Protein AF-A0A975ABY7-F1 (afdb_monomer)

Secondary structure (DSSP, 8-state):
-EEEEEEEETTEEEEEEEEE-TTS-EEEEEEEEEE-TTS-EEEEEEEEEE-----TT-SEEEEEEE--SSSS-EEEEEEES-TT-SEEEEEETTT--EEEEE-BTTEEEEEESS---TTEEEEEE-TTS-EEEEEESS---

Solvent-accessible surface area (backbone atoms only — not comparable to full-atom values): 7763 Å² total; per-residue (Å²): 118,44,85,63,44,75,50,76,58,92,54,32,38,39,36,34,35,40,35,66,49,99,84,68,48,52,36,39,35,39,44,32,33,34,46,46,97,88,69,49,73,43,82,69,43,66,31,74,40,57,69,54,91,59,60,87,68,36,54,48,34,30,68,42,53,46,65,56,46,88,87,40,67,19,36,42,35,38,32,46,42,53,88,72,37,36,30,36,35,40,35,18,72,89,76,71,52,72,48,76,28,64,36,48,91,48,30,30,68,47,74,45,79,36,69,73,51,95,68,22,30,29,35,29,14,29,86,86,67,48,73,77,36,62,30,64,62,67,78,76,130

Foldseek 3Di:
DDFQDWDDDPQKIKTWDWDQDPVRFIKIKIWMWGQDPVRDIDTDDMDMDTQDQDDQQFQARDKDWDDAAQPGKIKIKTATNDPQFQKKWKAQPVPRDIDIAGQGSRIGMGIGGHHRDPAIKMFRAGPVRHGSYIHGSDDDD

Sequence (141 aa):
MDLVREKRDGDHYVVAVAFEDDTGVQRRGLYGMQRYADGVWRPSGRSMGSVRATSEQDVWMTWGGWGGDTREMSVVGGWVADPSAGVARAIDDMTGRTLDDAVENGVALFVFDGNFGRYARMELLDVSGTPVRTGPLNRRP

Nearest PDB structures (foldseek):
  3n8b-assembly1_B  TM=8.395E-01  e=1.240E-01  Borreliella burgdorferi
  3nm7-assembly2_D  TM=7.800E-01  e=1.620E-01  Borreliella burgdorferi
  3nm7-assembly1_A  TM=7.791E-01  e=2.621E-01  Borreliella burgdorferi
  3djw-assembly1_B  TM=6.954E-01  e=7.630E-01  Captovirus AFV1
  8sku-assembly1_R  TM=4.509E-01  e=1.902E-01  Homo sapiens

pLDDT: mean 90.23, std 9.98, range [37.38, 98.06]

Mean predicted aligned error: 4.32 Å

Radius of gyration: 14.8 Å; Cα contacts (8 Å, |Δi|>4): 355; chains: 1; bounding box: 33×38×37 Å

Structure (mmCIF, N/CA/C/O backbone):
data_AF-A0A975ABY7-F1
#
_entry.id   AF-A0A975ABY7-F1
#
loop_
_atom_site.group_PDB
_atom_site.id
_atom_site.type_symbol
_atom_site.label_atom_id
_atom_site.label_alt_id
_atom_site.label_comp_id
_atom_site.label_asym_id
_atom_site.label_entity_id
_atom_site.label_seq_id
_atom_site.pdbx_PDB_ins_code
_atom_site.Cartn_x
_atom_site.Cartn_y
_atom_site.Cartn_z
_atom_site.occupancy
_atom_site.B_iso_or_equiv
_atom_site.auth_seq_id
_atom_site.auth_comp_id
_atom_site.auth_asym_id
_atom_site.auth_atom_id
_atom_site.pdbx_PDB_model_num
ATOM 1 N N . MET A 1 1 ? -5.133 -19.603 4.710 1.00 88.25 1 MET A N 1
ATOM 2 C CA . MET A 1 1 ? -4.304 -18.526 4.137 1.00 88.25 1 MET A CA 1
ATOM 3 C C . MET A 1 1 ? -5.047 -18.023 2.934 1.00 88.25 1 MET A C 1
ATOM 5 O O . MET A 1 1 ? -5.326 -18.817 2.045 1.00 88.25 1 MET A O 1
ATOM 9 N N . ASP A 1 2 ? -5.330 -16.734 2.931 1.00 95.94 2 ASP A N 1
ATOM 10 C CA . ASP A 1 2 ? -6.171 -16.087 1.943 1.00 95.94 2 ASP A CA 1
ATOM 11 C C . ASP A 1 2 ? -5.311 -15.124 1.135 1.00 95.94 2 ASP A C 1
ATOM 13 O O . ASP A 1 2 ? -4.551 -14.327 1.695 1.00 95.94 2 ASP A O 1
ATOM 17 N N . LEU A 1 3 ? -5.424 -15.210 -0.187 1.00 96.50 3 LEU A N 1
ATOM 18 C CA . LEU A 1 3 ? -4.904 -14.195 -1.089 1.00 96.50 3 LEU A CA 1
ATOM 19 C C . LEU A 1 3 ? -5.873 -13.011 -1.058 1.00 96.50 3 LEU A C 1
ATOM 21 O O . LEU A 1 3 ? -7.021 -13.141 -1.471 1.00 96.50 3 LEU A O 1
ATOM 25 N N . VAL A 1 4 ? -5.422 -11.876 -0.531 1.00 97.56 4 VAL A N 1
ATOM 26 C CA . VAL A 1 4 ? -6.271 -10.692 -0.318 1.00 97.56 4 VAL A CA 1
ATOM 27 C C . VAL A 1 4 ? -6.179 -9.730 -1.491 1.00 97.56 4 VAL A C 1
ATOM 29 O O . VAL A 1 4 ? -7.181 -9.134 -1.888 1.00 97.56 4 VAL A O 1
ATOM 32 N N . ARG A 1 5 ? -4.974 -9.577 -2.042 1.00 97.06 5 ARG A N 1
ATOM 33 C CA . ARG A 1 5 ? -4.721 -8.718 -3.194 1.00 97.06 5 ARG A CA 1
ATOM 34 C C . ARG A 1 5 ? -3.504 -9.190 -3.967 1.00 97.06 5 ARG A C 1
ATOM 36 O O . ARG A 1 5 ? -2.544 -9.678 -3.376 1.00 97.06 5 ARG A O 1
ATOM 43 N N . GLU A 1 6 ? -3.525 -8.973 -5.271 1.00 96.56 6 GLU A N 1
ATOM 44 C CA . GLU A 1 6 ? -2.374 -9.114 -6.149 1.00 96.56 6 GLU A CA 1
ATOM 45 C C . GLU A 1 6 ? -2.220 -7.861 -7.007 1.00 96.56 6 GLU A C 1
ATOM 47 O O . GLU A 1 6 ? -3.199 -7.206 -7.359 1.00 96.56 6 GLU A O 1
ATOM 52 N N . LYS A 1 7 ? -0.979 -7.506 -7.326 1.00 95.75 7 LYS A N 1
ATOM 53 C CA . LYS A 1 7 ? -0.661 -6.404 -8.226 1.00 95.75 7 LYS A CA 1
ATOM 54 C C . LYS A 1 7 ? 0.491 -6.811 -9.118 1.00 95.75 7 LYS A C 1
ATOM 56 O O . LYS A 1 7 ? 1.534 -7.257 -8.639 1.00 95.75 7 LYS A O 1
ATOM 61 N N . ARG A 1 8 ? 0.301 -6.628 -10.420 1.00 94.12 8 ARG A N 1
ATOM 62 C CA . ARG A 1 8 ? 1.350 -6.786 -11.420 1.00 94.12 8 ARG A CA 1
ATOM 63 C C . ARG A 1 8 ? 1.727 -5.425 -11.977 1.00 94.12 8 ARG A C 1
ATOM 65 O O . ARG A 1 8 ? 0.845 -4.666 -12.363 1.00 94.12 8 ARG A O 1
ATOM 72 N N . ASP A 1 9 ? 3.022 -5.163 -12.057 1.00 91.00 9 ASP A N 1
ATOM 73 C CA . ASP A 1 9 ? 3.566 -3.961 -12.679 1.00 91.00 9 ASP A CA 1
ATOM 74 C C . ASP A 1 9 ? 4.822 -4.322 -13.480 1.00 91.00 9 ASP A C 1
ATOM 76 O O . ASP A 1 9 ? 5.866 -4.680 -12.928 1.00 91.00 9 ASP A O 1
ATOM 80 N N . GLY A 1 10 ? 4.675 -4.351 -14.806 1.00 90.94 10 GLY A N 1
ATOM 81 C CA . GLY A 1 10 ? 5.687 -4.872 -15.724 1.00 90.94 10 GLY A CA 1
ATOM 82 C C . GLY A 1 10 ? 6.144 -6.294 -15.364 1.00 90.94 10 GLY A C 1
ATOM 83 O O . GLY A 1 10 ? 5.357 -7.253 -15.366 1.00 90.94 10 GLY A O 1
ATOM 84 N N . ASP A 1 11 ? 7.435 -6.406 -15.0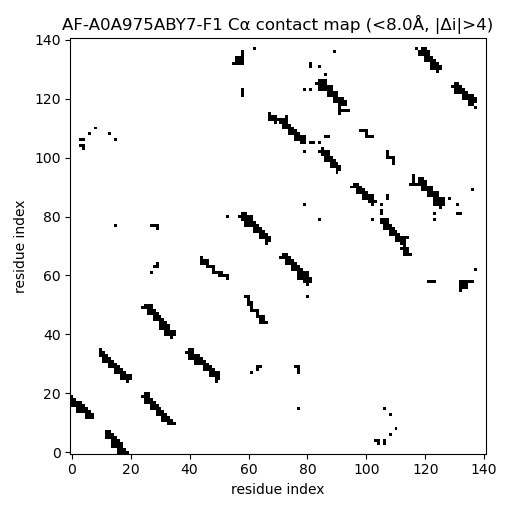54 1.00 91.06 11 ASP A N 1
ATOM 85 C CA . ASP A 1 11 ? 8.125 -7.634 -14.650 1.00 91.06 11 ASP A CA 1
ATOM 86 C C . ASP A 1 11 ? 8.063 -7.902 -13.140 1.00 91.06 11 ASP A C 1
ATOM 88 O O . ASP A 1 11 ? 8.831 -8.705 -12.620 1.00 91.06 11 ASP A O 1
ATOM 92 N N . HIS A 1 12 ? 7.142 -7.263 -12.420 1.00 90.94 12 HIS A N 1
ATOM 93 C CA . HIS A 1 12 ? 6.996 -7.424 -10.978 1.00 90.94 12 HIS A CA 1
ATOM 94 C C . HIS A 1 12 ? 5.596 -7.870 -10.618 1.00 90.94 12 HIS A C 1
ATOM 96 O O . HIS A 1 12 ? 4.605 -7.470 -11.230 1.00 90.94 12 HIS A O 1
ATOM 102 N N . TYR A 1 13 ? 5.531 -8.719 -9.604 1.00 94.06 13 TYR A N 1
ATOM 103 C CA . TYR A 1 13 ? 4.301 -9.296 -9.110 1.00 94.06 13 TYR A CA 1
ATOM 104 C C . TYR A 1 13 ? 4.328 -9.310 -7.591 1.00 94.06 13 TYR A C 1
ATOM 106 O O . TYR A 1 13 ? 5.237 -9.879 -6.992 1.00 94.06 13 TYR A O 1
ATOM 114 N N . VAL A 1 14 ? 3.350 -8.668 -6.966 1.00 95.38 14 VAL A N 1
ATOM 115 C CA . VAL A 1 14 ? 3.243 -8.553 -5.514 1.00 95.38 14 VAL A CA 1
ATOM 116 C C . VAL A 1 14 ? 1.914 -9.129 -5.077 1.00 95.38 14 VAL A C 1
ATOM 118 O O . VAL A 1 14 ? 0.876 -8.784 -5.635 1.00 95.38 14 VAL A O 1
ATOM 121 N N . VAL A 1 15 ? 1.939 -9.972 -4.052 1.00 96.06 15 VAL A N 1
ATOM 122 C CA . VAL A 1 15 ? 0.737 -10.517 -3.424 1.00 96.06 15 VAL A CA 1
ATOM 123 C C . VAL A 1 15 ? 0.688 -10.156 -1.950 1.00 96.06 15 VAL A C 1
ATOM 125 O O . VAL A 1 15 ? 1.697 -10.214 -1.246 1.00 96.06 15 VAL A O 1
ATOM 128 N N . ALA A 1 16 ? -0.505 -9.810 -1.486 1.00 97.06 16 ALA A N 1
ATOM 129 C CA . ALA A 1 16 ? -0.840 -9.610 -0.092 1.00 97.06 16 ALA A CA 1
ATOM 130 C C . ALA A 1 16 ? -1.654 -10.808 0.399 1.00 97.06 16 ALA A C 1
ATOM 132 O O . ALA A 1 16 ? -2.688 -11.149 -0.180 1.00 97.06 16 ALA A O 1
ATOM 133 N N . VAL A 1 17 ? -1.196 -11.439 1.477 1.00 96.88 17 VAL A N 1
ATOM 134 C CA . VAL A 1 17 ? -1.844 -12.609 2.073 1.00 96.88 17 VAL A CA 1
ATOM 135 C C . VAL A 1 17 ? -2.199 -12.374 3.534 1.00 96.88 17 VAL A C 1
ATOM 137 O O . VAL A 1 17 ? -1.459 -11.731 4.284 1.00 96.88 17 VAL A O 1
ATOM 140 N N . ALA A 1 18 ? -3.323 -12.942 3.948 1.00 97.00 18 ALA A N 1
ATOM 141 C CA . ALA A 1 18 ? -3.789 -12.965 5.325 1.00 97.00 18 ALA A CA 1
ATOM 142 C C . ALA A 1 18 ? -3.893 -14.414 5.807 1.00 97.00 18 ALA A C 1
ATOM 144 O O . ALA A 1 18 ? -4.342 -15.294 5.076 1.00 97.00 18 ALA A O 1
ATOM 145 N N . PHE A 1 19 ? -3.453 -14.696 7.027 1.00 96.19 19 PHE A N 1
ATOM 146 C CA . PHE A 1 19 ? -3.619 -16.017 7.628 1.00 96.19 19 PHE A CA 1
ATOM 147 C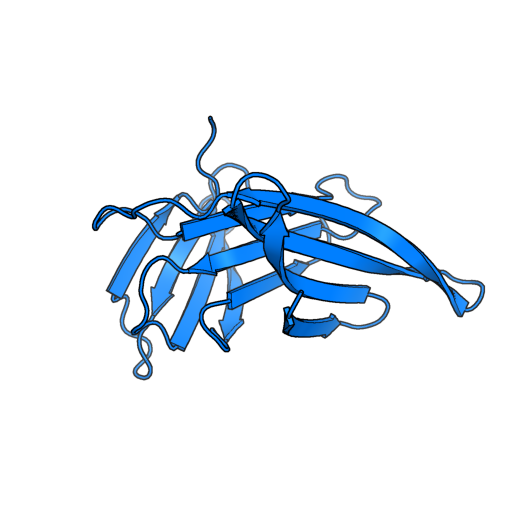 C . PHE A 1 19 ? -3.537 -15.932 9.147 1.00 96.19 19 PHE A C 1
ATOM 149 O O . PHE A 1 19 ? -3.044 -14.948 9.692 1.00 96.19 19 PHE A O 1
ATOM 156 N N . GLU A 1 20 ? -4.014 -16.971 9.815 1.00 97.00 20 GLU A N 1
ATOM 157 C CA . GLU A 1 20 ? -3.763 -17.211 11.230 1.00 97.00 20 GLU A CA 1
ATOM 158 C C . GLU A 1 20 ? -2.590 -18.188 11.355 1.00 97.00 20 GLU A C 1
ATOM 160 O O . GLU A 1 20 ? -2.539 -19.167 10.603 1.00 97.00 20 GLU A O 1
ATOM 165 N N . ASP A 1 21 ? -1.620 -17.895 12.223 1.00 95.12 21 ASP A N 1
ATOM 166 C CA . ASP A 1 21 ? -0.543 -18.842 12.532 1.00 95.12 21 ASP A CA 1
ATOM 167 C C . ASP A 1 21 ? -0.979 -19.906 13.556 1.00 95.12 21 ASP A C 1
ATOM 169 O O . ASP A 1 21 ? -2.105 -19.906 14.048 1.00 95.12 21 ASP A O 1
ATOM 173 N N . ASP A 1 22 ? -0.090 -20.849 13.865 1.00 96.31 22 ASP A N 1
ATOM 174 C CA . ASP A 1 22 ? -0.354 -21.954 14.794 1.00 96.31 22 ASP A CA 1
ATOM 175 C C . ASP A 1 22 ? -0.600 -21.504 16.244 1.00 96.31 22 ASP A C 1
ATOM 177 O O . ASP A 1 22 ? -1.115 -22.278 17.051 1.00 96.31 22 ASP A O 1
ATOM 181 N N . THR A 1 23 ? -0.281 -20.248 16.566 1.00 96.19 23 THR A N 1
ATOM 182 C CA . THR A 1 23 ? -0.549 -19.628 17.869 1.00 96.19 23 THR A CA 1
ATOM 183 C C . THR A 1 23 ? -1.869 -18.853 17.912 1.00 96.19 23 THR A C 1
ATOM 185 O O . THR A 1 23 ? -2.201 -18.269 18.944 1.00 96.19 23 THR A O 1
ATOM 188 N N . GLY A 1 24 ? -2.638 -18.843 16.817 1.00 95.62 24 GLY A N 1
ATOM 189 C CA . GLY A 1 24 ? -3.887 -18.087 16.707 1.00 95.62 24 GLY A CA 1
ATOM 190 C C . GLY A 1 24 ? -3.685 -16.606 16.366 1.00 95.62 24 GLY A C 1
ATOM 191 O O . GLY A 1 24 ? -4.631 -15.818 16.425 1.00 95.62 24 GLY A O 1
ATOM 192 N N . VAL A 1 25 ? -2.462 -16.177 16.031 1.00 95.31 25 VAL A N 1
ATOM 193 C CA . VAL A 1 25 ? -2.181 -14.769 15.730 1.00 95.31 25 VAL A CA 1
ATOM 194 C C . VAL A 1 25 ? -2.509 -14.473 14.273 1.00 95.31 25 VAL A C 1
ATOM 196 O O . VAL A 1 25 ? -2.045 -15.133 13.344 1.00 95.31 25 VAL A O 1
ATOM 199 N N . GLN A 1 26 ? -3.281 -13.408 14.060 1.00 95.62 26 GLN A N 1
ATOM 200 C CA . GLN A 1 26 ? -3.598 -12.905 12.728 1.00 95.62 26 GLN A CA 1
ATOM 201 C C . GLN A 1 26 ? -2.366 -12.245 12.098 1.00 95.62 26 GLN A C 1
ATOM 203 O O . GLN A 1 26 ? -1.908 -11.175 12.518 1.00 95.62 26 GLN A O 1
ATOM 208 N N . ARG A 1 27 ? -1.837 -12.887 11.058 1.00 95.38 27 ARG A N 1
ATOM 209 C CA . ARG A 1 27 ? -0.674 -12.464 10.280 1.00 95.38 27 ARG A CA 1
ATOM 210 C C . ARG A 1 27 ? -1.103 -11.864 8.951 1.00 95.38 27 ARG A C 1
ATOM 212 O O . ARG A 1 27 ? -2.134 -12.211 8.363 1.00 95.38 27 ARG A O 1
ATOM 219 N N . ARG A 1 28 ? -0.281 -10.933 8.485 1.00 96.38 28 ARG A N 1
ATOM 220 C CA . ARG A 1 28 ? -0.416 -10.226 7.216 1.00 96.38 28 ARG A CA 1
ATOM 221 C C . ARG A 1 28 ? 0.949 -10.205 6.549 1.00 96.38 28 ARG A C 1
ATOM 223 O O . ARG A 1 28 ? 1.935 -9.825 7.182 1.00 96.38 28 ARG A O 1
ATOM 230 N N . GLY A 1 29 ? 1.018 -10.668 5.309 1.00 94.00 29 GLY A N 1
ATOM 231 C CA . GLY A 1 29 ? 2.270 -10.819 4.579 1.00 94.00 29 GLY A CA 1
ATOM 232 C C . GLY A 1 29 ? 2.198 -10.210 3.192 1.00 94.00 29 GLY A C 1
ATOM 233 O O . GLY A 1 29 ? 1.153 -10.263 2.549 1.00 94.00 29 GLY A O 1
ATOM 234 N N . LEU A 1 30 ? 3.321 -9.667 2.735 1.00 94.88 30 LEU A N 1
ATOM 235 C CA . LEU A 1 30 ? 3.545 -9.301 1.343 1.00 94.88 30 LEU A CA 1
ATOM 236 C C . LEU A 1 30 ? 4.636 -10.200 0.771 1.00 94.88 30 LEU A C 1
ATOM 238 O O . LEU A 1 30 ? 5.665 -10.404 1.420 1.00 94.88 30 LEU A O 1
ATOM 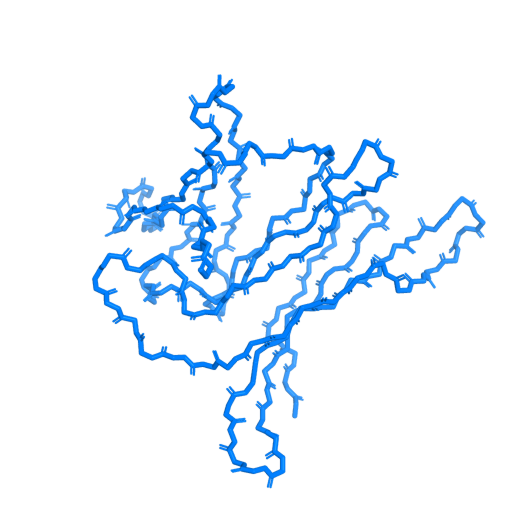242 N N . TYR A 1 31 ? 4.432 -10.696 -0.442 1.00 94.12 31 TYR A N 1
ATOM 243 C CA . TYR A 1 31 ? 5.404 -11.511 -1.165 1.00 94.12 31 TYR A CA 1
ATOM 244 C C . TYR A 1 31 ? 5.567 -10.973 -2.578 1.00 94.12 31 TYR A C 1
ATOM 246 O O . TYR A 1 31 ? 4.583 -10.654 -3.239 1.00 94.12 31 TYR A O 1
ATOM 254 N N . GLY A 1 32 ? 6.812 -10.872 -3.024 1.00 93.19 32 GLY A N 1
ATOM 255 C CA . GLY A 1 32 ? 7.172 -10.366 -4.338 1.00 93.19 32 GLY A CA 1
ATOM 256 C C . GLY A 1 32 ? 7.831 -11.415 -5.211 1.00 93.19 32 GLY A C 1
ATOM 257 O O . GLY A 1 32 ? 8.647 -12.212 -4.739 1.00 93.19 32 GLY A O 1
ATOM 258 N N . MET A 1 33 ? 7.526 -11.360 -6.499 1.00 92.75 33 MET A N 1
ATOM 259 C CA . MET A 1 33 ? 8.265 -12.027 -7.555 1.00 92.75 33 MET A CA 1
ATOM 260 C C . MET A 1 33 ? 8.686 -11.010 -8.613 1.00 92.75 33 MET A C 1
ATOM 262 O O . MET A 1 33 ? 7.945 -10.076 -8.917 1.00 92.75 33 MET A O 1
ATOM 266 N N . GLN A 1 34 ? 9.854 -11.232 -9.206 1.00 91.94 34 GLN A N 1
ATOM 267 C CA . GLN A 1 34 ? 10.367 -10.463 -10.333 1.00 91.94 34 GLN A CA 1
ATOM 268 C C . GLN A 1 34 ? 10.706 -11.403 -11.489 1.00 91.94 34 GLN A C 1
ATOM 270 O O . GLN A 1 34 ? 11.261 -12.487 -11.279 1.00 91.94 34 GLN A O 1
ATOM 275 N N . ARG A 1 35 ? 10.371 -10.994 -12.710 1.00 92.19 35 ARG A N 1
ATOM 276 C CA . ARG A 1 35 ? 10.778 -11.652 -13.944 1.00 92.19 35 ARG A CA 1
ATOM 277 C C . ARG A 1 35 ? 12.117 -11.078 -14.390 1.00 92.19 35 ARG A C 1
ATOM 279 O O . ARG A 1 35 ? 12.254 -9.877 -14.579 1.00 92.19 35 ARG A O 1
ATOM 286 N N . TYR A 1 36 ? 13.114 -11.938 -14.542 1.00 88.62 36 TYR A N 1
ATOM 287 C CA . TYR A 1 36 ? 14.455 -11.527 -14.958 1.00 88.62 36 TYR A CA 1
ATOM 288 C C . TYR A 1 36 ? 14.592 -11.554 -16.484 1.00 88.62 36 TYR A C 1
ATOM 290 O O . TYR A 1 36 ? 13.700 -12.018 -17.192 1.00 88.62 36 TYR A O 1
ATOM 298 N N . ALA A 1 37 ? 15.734 -11.086 -16.998 1.00 91.25 37 ALA A N 1
ATOM 299 C CA . ALA A 1 37 ? 16.016 -11.017 -18.435 1.00 91.25 37 ALA A CA 1
ATOM 300 C C . ALA A 1 37 ? 15.935 -12.377 -19.161 1.00 91.25 37 ALA A C 1
ATOM 302 O O . ALA A 1 37 ? 15.660 -12.424 -20.356 1.00 91.25 37 ALA A O 1
ATOM 303 N N . ASP A 1 38 ? 16.133 -13.485 -18.443 1.00 94.12 38 ASP A N 1
ATOM 304 C CA . ASP A 1 38 ? 15.932 -14.849 -18.952 1.00 94.12 38 ASP A CA 1
ATOM 305 C C . ASP A 1 38 ? 14.450 -15.270 -19.020 1.00 94.12 38 ASP A C 1
ATOM 307 O O . ASP A 1 38 ? 14.126 -16.397 -19.392 1.00 94.12 38 ASP A O 1
ATOM 311 N N . GLY A 1 39 ? 13.536 -14.370 -18.658 1.00 93.31 39 GLY A N 1
ATOM 312 C CA . GLY A 1 39 ? 12.097 -14.573 -18.663 1.00 93.31 39 GLY A CA 1
ATOM 313 C C . GLY A 1 39 ? 11.566 -15.370 -17.472 1.00 93.31 39 GLY A C 1
ATOM 314 O O . GLY A 1 39 ? 10.360 -15.637 -17.444 1.00 93.31 39 GLY A O 1
ATOM 315 N N . VAL A 1 40 ? 12.410 -15.737 -16.502 1.00 95.19 40 VAL A N 1
ATOM 316 C CA . VAL A 1 40 ? 12.033 -16.570 -15.352 1.00 95.19 40 VAL A CA 1
ATOM 317 C C . VAL A 1 40 ? 11.623 -15.702 -14.166 1.00 95.19 40 VAL A C 1
ATOM 319 O O . VAL A 1 40 ? 12.320 -14.757 -13.797 1.00 95.19 40 VAL A O 1
ATOM 322 N N . TRP A 1 41 ? 10.497 -16.053 -13.542 1.00 93.69 41 TRP A N 1
ATOM 323 C CA . TRP A 1 41 ? 10.049 -15.446 -12.291 1.00 93.69 41 TRP A CA 1
ATOM 324 C C . TRP A 1 41 ? 10.810 -16.025 -11.100 1.00 93.69 41 TRP A C 1
ATOM 326 O O . TRP A 1 41 ? 10.885 -17.245 -10.943 1.00 93.69 41 TRP A O 1
ATOM 336 N N . ARG A 1 42 ? 11.338 -15.162 -10.232 1.00 92.19 42 ARG A N 1
ATOM 337 C CA . ARG A 1 42 ? 11.997 -15.557 -8.979 1.00 92.19 42 ARG A CA 1
ATOM 338 C C . ARG A 1 42 ? 11.494 -14.699 -7.817 1.00 92.19 42 ARG A C 1
ATOM 340 O O . ARG A 1 42 ? 11.041 -13.581 -8.061 1.00 92.19 42 ARG A O 1
ATOM 347 N N . PRO A 1 43 ? 11.561 -15.189 -6.566 1.00 91.88 43 PRO A N 1
ATOM 348 C CA . PRO A 1 43 ? 11.240 -14.376 -5.397 1.00 91.88 43 PRO A CA 1
ATOM 349 C C . PRO A 1 43 ? 12.129 -13.131 -5.333 1.00 91.88 43 PRO A C 1
ATOM 351 O O . PRO A 1 43 ? 13.347 -13.253 -5.441 1.00 91.88 43 PRO A O 1
ATOM 354 N N . SER A 1 44 ? 11.524 -11.962 -5.135 1.00 88.81 44 SER A N 1
ATOM 355 C CA . SER A 1 44 ? 12.235 -10.678 -5.039 1.00 88.81 44 SER A CA 1
ATOM 356 C C . SER A 1 44 ? 12.271 -10.126 -3.614 1.00 88.81 44 SER A C 1
ATOM 358 O O . SER A 1 44 ? 13.156 -9.359 -3.263 1.00 88.81 44 SER A O 1
ATOM 360 N N . GLY A 1 45 ? 11.314 -10.508 -2.767 1.00 89.81 45 GLY A N 1
ATOM 361 C CA . GLY A 1 45 ? 11.266 -10.041 -1.389 1.00 89.81 45 GLY A CA 1
ATOM 362 C C . GLY A 1 45 ? 10.004 -10.472 -0.662 1.00 89.81 45 GLY A C 1
ATOM 363 O O . GLY A 1 45 ? 9.063 -11.004 -1.256 1.00 89.81 45 GLY A O 1
ATOM 364 N N . ARG A 1 46 ? 10.007 -10.282 0.657 1.00 92.25 46 ARG A N 1
ATOM 365 C CA . ARG A 1 46 ? 8.846 -10.542 1.506 1.00 92.25 46 ARG A CA 1
ATOM 366 C C . ARG A 1 46 ? 8.868 -9.669 2.747 1.00 92.25 46 ARG A C 1
ATOM 368 O O . ARG A 1 46 ? 9.934 -9.346 3.265 1.00 92.25 46 ARG A O 1
ATOM 375 N N . SER A 1 47 ? 7.690 -9.374 3.271 1.00 92.19 47 SER A N 1
ATOM 376 C CA . SER A 1 47 ? 7.514 -8.785 4.597 1.00 92.19 47 SER A CA 1
ATOM 377 C C . SER A 1 47 ? 6.336 -9.447 5.301 1.00 92.19 47 SER A C 1
ATOM 379 O O . SER A 1 47 ? 5.437 -9.985 4.657 1.00 92.19 47 SER A O 1
ATOM 381 N N . MET A 1 48 ? 6.356 -9.462 6.631 1.00 93.00 48 MET A N 1
ATOM 382 C CA . MET A 1 48 ? 5.274 -10.035 7.421 1.00 93.00 48 MET A CA 1
ATOM 383 C C . MET A 1 48 ? 5.149 -9.306 8.751 1.00 93.00 48 MET A C 1
ATOM 385 O O . MET A 1 48 ? 6.148 -9.071 9.429 1.00 93.00 48 MET A O 1
ATOM 389 N N . GLY A 1 49 ? 3.918 -9.002 9.139 1.00 91.44 49 GLY A N 1
ATOM 390 C CA . GLY A 1 49 ? 3.589 -8.403 10.423 1.00 91.44 49 GLY A CA 1
ATOM 391 C C . GLY A 1 49 ? 2.339 -9.027 11.029 1.00 91.44 49 GLY A C 1
ATOM 392 O O . GLY A 1 49 ? 1.627 -9.799 10.384 1.00 91.44 49 GLY A O 1
ATOM 393 N N . SER A 1 50 ? 2.083 -8.688 12.288 1.00 90.81 50 SER A N 1
ATOM 394 C CA . SER A 1 50 ? 0.810 -9.000 12.938 1.00 90.81 50 SER A CA 1
ATOM 395 C C . SER A 1 50 ? -0.194 -7.882 12.686 1.00 90.81 50 SER A C 1
ATOM 397 O O . SER A 1 50 ? 0.177 -6.711 12.544 1.00 90.81 50 SER A O 1
ATOM 399 N N . VAL A 1 51 ? -1.473 -8.246 12.676 1.00 90.12 51 VAL A N 1
ATOM 400 C CA . VAL A 1 51 ? -2.557 -7.275 12.831 1.00 90.12 51 VAL A CA 1
ATOM 401 C C . VAL A 1 51 ? -2.417 -6.601 14.197 1.00 90.12 51 VAL A C 1
ATOM 403 O O . VAL A 1 51 ? -2.108 -7.251 15.195 1.00 90.12 51 VAL A O 1
ATOM 406 N N . ARG A 1 52 ? -2.646 -5.290 14.245 1.00 89.00 52 ARG A N 1
ATOM 407 C CA . ARG A 1 52 ? -2.669 -4.505 15.482 1.00 89.00 52 ARG A CA 1
ATOM 408 C C . ARG A 1 52 ? -3.829 -3.522 15.450 1.00 89.00 52 ARG A C 1
ATOM 410 O O . ARG A 1 52 ? -4.268 -3.114 14.376 1.00 89.00 52 ARG A O 1
ATOM 417 N N . ALA A 1 53 ? -4.277 -3.105 16.628 1.00 87.81 53 ALA A N 1
ATOM 418 C CA . ALA A 1 53 ? -5.193 -1.983 16.739 1.00 87.81 53 ALA A CA 1
ATOM 419 C C . ALA A 1 53 ? -4.535 -0.705 16.192 1.00 87.81 53 ALA A C 1
ATOM 421 O O . ALA A 1 53 ? -3.334 -0.470 16.378 1.00 87.81 53 ALA A O 1
ATOM 422 N N . THR A 1 54 ? -5.334 0.105 15.508 1.00 88.19 54 THR A N 1
ATOM 423 C CA . THR A 1 54 ? -4.912 1.369 14.904 1.00 88.19 54 THR A CA 1
ATOM 424 C C . THR A 1 54 ? -5.456 2.547 15.694 1.00 88.19 54 THR A C 1
ATOM 426 O O . THR A 1 54 ? -6.635 2.554 16.041 1.00 88.19 54 THR A O 1
ATOM 429 N N . SER A 1 55 ? -4.624 3.561 15.936 1.00 86.56 55 SER A N 1
ATOM 430 C CA . SER A 1 55 ? -5.104 4.872 16.393 1.00 86.56 55 SER A CA 1
ATOM 431 C C . SER A 1 55 ? -5.623 5.710 15.216 1.00 86.56 55 SER A C 1
ATOM 433 O O . SER A 1 55 ? -5.426 5.345 14.056 1.00 86.56 55 SER A O 1
ATOM 435 N N . GLU A 1 56 ? -6.256 6.850 15.488 1.00 82.56 56 GLU A N 1
ATOM 436 C CA . GLU A 1 56 ? -6.721 7.792 14.452 1.00 82.56 56 GLU A CA 1
ATOM 437 C C . GLU A 1 56 ? -5.575 8.361 13.597 1.00 82.56 56 GLU A C 1
ATOM 439 O O . GLU A 1 56 ? -5.771 8.694 12.433 1.00 82.56 56 GLU A O 1
ATOM 444 N N . GLN A 1 57 ? -4.356 8.405 14.142 1.00 82.12 57 GLN A N 1
ATOM 445 C CA . GLN A 1 57 ? -3.159 8.907 13.454 1.00 82.12 57 GLN A CA 1
ATOM 446 C C . GLN A 1 57 ? -2.441 7.822 12.640 1.00 82.12 57 GLN A C 1
ATOM 448 O O . GLN A 1 57 ? -1.392 8.055 12.033 1.00 82.12 57 GLN A O 1
ATOM 453 N N . ASP A 1 58 ? -2.937 6.588 12.692 1.00 90.81 58 ASP A N 1
ATOM 454 C CA . ASP A 1 58 ? -2.367 5.490 11.936 1.00 90.81 58 ASP A CA 1
ATOM 455 C C . ASP A 1 58 ? -2.897 5.544 10.513 1.00 90.81 58 ASP A C 1
ATOM 457 O O . ASP A 1 58 ? -4.103 5.654 10.298 1.00 90.81 58 ASP A O 1
ATOM 461 N N . VAL A 1 59 ? -1.983 5.409 9.557 1.00 94.25 59 VAL A N 1
ATOM 462 C CA . VAL A 1 59 ? -2.297 5.228 8.136 1.00 94.25 59 VAL A CA 1
ATOM 463 C C . VAL A 1 59 ? -2.171 3.758 7.707 1.00 94.25 59 VAL A C 1
ATOM 465 O O . VAL A 1 59 ? -2.802 3.330 6.747 1.00 94.25 59 VAL A O 1
ATOM 468 N N . TRP A 1 60 ? -1.445 2.946 8.485 1.00 93.75 60 TRP A N 1
ATOM 469 C CA . TRP A 1 60 ? -1.298 1.504 8.282 1.00 93.75 60 TRP A CA 1
ATOM 470 C C . TRP A 1 60 ? -1.738 0.712 9.508 1.00 93.75 60 TRP A C 1
ATOM 472 O O . TRP A 1 60 ? -1.264 0.966 10.619 1.00 93.75 60 TRP A O 1
ATOM 482 N N . MET A 1 61 ? -2.561 -0.309 9.293 1.00 92.00 61 MET A N 1
ATOM 483 C CA . MET A 1 61 ? -2.779 -1.391 10.249 1.00 92.00 61 MET A CA 1
ATOM 484 C C . MET A 1 61 ? -1.549 -2.296 10.301 1.00 92.00 61 MET A C 1
ATOM 486 O O . MET A 1 61 ? -0.934 -2.457 11.354 1.00 92.00 61 MET A O 1
ATOM 490 N N . THR A 1 62 ? -1.125 -2.799 9.145 1.00 88.62 62 THR A N 1
ATOM 491 C CA . THR A 1 62 ? 0.125 -3.545 8.988 1.00 88.62 62 THR A CA 1
ATOM 492 C C . THR A 1 62 ? 0.836 -3.031 7.749 1.00 88.62 62 THR A C 1
ATOM 494 O O . THR A 1 62 ? 0.198 -2.834 6.720 1.00 88.62 62 THR A O 1
ATOM 497 N N . TRP A 1 63 ? 2.145 -2.819 7.852 1.00 89.12 63 TRP A N 1
ATOM 498 C CA . TRP A 1 63 ? 2.984 -2.262 6.795 1.00 89.12 63 TRP A CA 1
ATOM 499 C C . TRP A 1 63 ? 4.205 -3.147 6.571 1.00 89.12 63 TRP A C 1
ATOM 501 O O . TRP A 1 63 ? 4.728 -3.739 7.518 1.00 89.12 63 TRP A O 1
ATOM 511 N N . GLY A 1 64 ? 4.685 -3.195 5.335 1.00 87.31 64 GLY A N 1
ATOM 512 C CA . GLY A 1 64 ? 5.970 -3.783 5.010 1.00 87.31 64 GLY A CA 1
ATOM 513 C C . GLY A 1 64 ? 6.442 -3.408 3.613 1.00 87.31 64 GLY A C 1
ATOM 514 O O . GLY A 1 64 ? 5.726 -2.790 2.825 1.00 87.31 64 GLY A O 1
ATOM 515 N N . GLY A 1 65 ? 7.678 -3.780 3.313 1.00 87.69 65 GLY A N 1
ATOM 516 C CA . GLY A 1 65 ? 8.298 -3.494 2.032 1.00 87.69 65 GLY A CA 1
ATOM 517 C C . GLY A 1 65 ? 9.709 -4.052 1.941 1.00 87.69 65 GLY A C 1
ATOM 518 O O . GLY A 1 65 ? 10.256 -4.544 2.929 1.00 87.69 65 GLY A O 1
ATOM 519 N N . TRP A 1 66 ? 10.274 -3.992 0.744 1.00 88.06 66 TRP A N 1
ATOM 520 C CA . TRP A 1 66 ? 11.662 -4.344 0.444 1.00 88.06 66 TRP A CA 1
ATOM 521 C C . TRP A 1 66 ? 12.156 -3.511 -0.748 1.00 88.06 66 TRP A C 1
ATOM 523 O O . TRP A 1 66 ? 11.365 -2.833 -1.407 1.00 88.06 66 TRP A O 1
ATOM 533 N N . GLY A 1 67 ? 13.462 -3.563 -1.010 1.00 82.44 67 GLY A N 1
ATOM 534 C CA . GLY A 1 67 ? 14.147 -2.714 -1.988 1.00 82.44 67 GLY A CA 1
ATOM 535 C C . GLY A 1 67 ? 14.766 -1.468 -1.344 1.00 82.44 67 GLY A C 1
ATOM 536 O O . GLY A 1 67 ? 14.992 -1.429 -0.131 1.00 82.44 67 GLY A O 1
ATOM 537 N N . GLY A 1 68 ? 15.046 -0.448 -2.157 1.00 64.62 68 GLY A N 1
ATOM 538 C CA . GLY A 1 68 ? 15.600 0.837 -1.710 1.00 64.62 68 GLY A CA 1
ATOM 539 C C . GLY A 1 68 ? 17.049 1.111 -2.122 1.00 64.62 68 GLY A C 1
ATOM 540 O O . GLY A 1 68 ? 17.576 2.175 -1.786 1.00 64.62 68 GLY A O 1
ATOM 541 N N . ASP A 1 69 ? 17.686 0.206 -2.867 1.00 61.28 69 ASP A N 1
ATOM 542 C CA . ASP A 1 69 ? 18.894 0.524 -3.628 1.00 61.28 69 ASP A CA 1
ATOM 543 C C . ASP A 1 69 ? 18.554 0.841 -5.097 1.00 61.28 69 ASP A C 1
ATOM 545 O O . ASP A 1 69 ? 17.416 0.714 -5.537 1.00 61.28 69 ASP A O 1
ATOM 549 N N . THR A 1 70 ? 19.517 1.356 -5.861 1.00 56.56 70 THR A N 1
ATOM 550 C CA . THR A 1 70 ? 19.284 1.780 -7.254 1.00 56.56 70 THR A CA 1
ATOM 551 C C . THR A 1 70 ? 19.217 0.621 -8.250 1.00 56.56 70 THR A C 1
ATOM 553 O O . THR A 1 70 ? 19.105 0.871 -9.450 1.00 56.56 70 THR A O 1
ATOM 556 N N . ARG A 1 71 ? 19.350 -0.629 -7.791 1.00 55.00 71 ARG A N 1
ATOM 557 C CA . ARG A 1 71 ? 19.453 -1.820 -8.644 1.00 55.00 71 ARG A CA 1
ATOM 558 C C . ARG A 1 71 ? 18.239 -2.732 -8.529 1.00 55.00 71 ARG A C 1
ATOM 560 O O . ARG A 1 71 ? 18.018 -3.524 -9.442 1.00 55.00 71 ARG A O 1
ATOM 567 N N . GLU A 1 72 ? 17.464 -2.607 -7.458 1.00 64.88 72 GLU A N 1
ATOM 568 C CA . GLU A 1 72 ? 16.254 -3.386 -7.222 1.00 64.88 72 GLU A CA 1
ATOM 569 C C . GLU A 1 72 ? 15.014 -2.495 -7.169 1.00 64.88 72 GLU A C 1
ATOM 571 O O . GLU A 1 72 ? 15.038 -1.362 -6.685 1.00 64.88 72 GLU A O 1
ATOM 576 N N . MET A 1 73 ? 13.906 -3.023 -7.682 1.00 73.38 73 MET A N 1
ATOM 577 C CA . MET A 1 73 ? 12.635 -2.322 -7.638 1.00 73.38 73 MET A CA 1
ATOM 578 C C . MET A 1 73 ? 12.037 -2.405 -6.23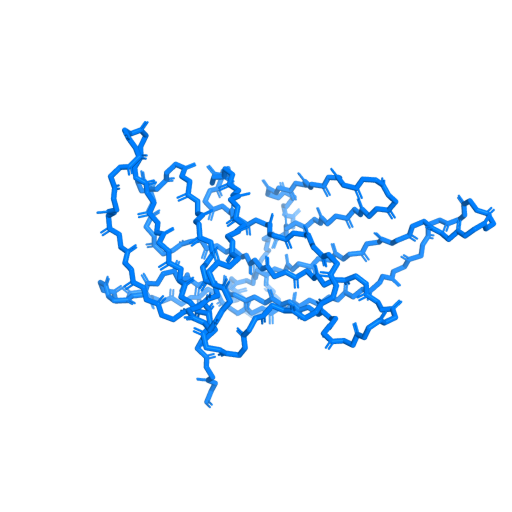6 1.00 73.38 73 MET A C 1
ATOM 580 O O . MET A 1 73 ? 12.111 -3.440 -5.565 1.00 73.38 73 MET A O 1
ATOM 584 N N . SER A 1 74 ? 11.468 -1.297 -5.784 1.00 86.25 74 SER A N 1
ATOM 585 C CA . SER A 1 74 ? 11.016 -1.135 -4.413 1.00 86.25 74 SER A CA 1
ATOM 586 C C . SER A 1 74 ? 9.527 -1.425 -4.309 1.00 86.25 74 SER A C 1
ATOM 588 O O . SER A 1 74 ? 8.715 -0.960 -5.111 1.00 86.25 74 SER A O 1
ATOM 590 N N . VAL A 1 75 ? 9.163 -2.180 -3.278 1.00 88.62 75 VAL A N 1
ATOM 591 C CA . VAL A 1 75 ? 7.769 -2.458 -2.940 1.00 88.62 75 VAL A CA 1
ATOM 592 C C . VAL A 1 75 ? 7.506 -1.969 -1.534 1.00 88.62 75 VAL A C 1
ATOM 594 O O . VAL A 1 75 ? 8.248 -2.294 -0.609 1.00 88.62 75 VAL A O 1
ATOM 597 N N . VAL A 1 76 ? 6.426 -1.213 -1.369 1.00 89.69 76 VAL A N 1
ATOM 598 C CA . VAL A 1 76 ? 5.938 -0.753 -0.069 1.00 89.69 76 VAL A CA 1
ATOM 599 C C . VAL A 1 76 ? 4.424 -0.884 -0.046 1.00 89.69 76 VAL A C 1
ATOM 601 O O . VAL A 1 76 ? 3.754 -0.506 -1.000 1.00 89.69 76 VAL A O 1
ATOM 604 N N . GLY A 1 77 ? 3.855 -1.390 1.041 1.00 92.69 77 GLY A N 1
ATOM 605 C CA . GLY A 1 77 ? 2.406 -1.472 1.157 1.00 92.69 77 GLY A CA 1
ATOM 606 C C . GLY A 1 77 ? 1.933 -2.187 2.408 1.00 92.69 77 GLY A C 1
ATOM 607 O O . GLY A 1 77 ? 2.694 -2.414 3.352 1.00 92.69 77 GLY A O 1
ATOM 608 N N . GLY A 1 78 ? 0.662 -2.569 2.393 1.00 94.62 78 GLY A N 1
ATOM 609 C CA . GLY A 1 78 ? 0.039 -3.329 3.464 1.00 94.62 78 GLY A CA 1
ATOM 610 C C . GLY A 1 78 ? -1.432 -2.984 3.647 1.00 94.62 78 GLY A C 1
ATOM 611 O O . GLY A 1 78 ? -2.082 -2.476 2.736 1.00 94.62 78 GLY A O 1
ATOM 612 N N . TRP A 1 79 ? -1.953 -3.281 4.834 1.00 96.56 79 TRP A N 1
ATOM 613 C CA . TRP A 1 79 ? -3.344 -3.025 5.189 1.00 96.56 79 TRP A CA 1
ATOM 614 C C . TRP A 1 79 ? -3.475 -1.604 5.706 1.00 96.56 79 TRP A C 1
ATOM 616 O O . TRP A 1 79 ? -2.801 -1.234 6.674 1.00 96.56 79 TRP A O 1
ATOM 626 N N . VAL A 1 80 ? -4.338 -0.815 5.075 1.00 96.19 80 VAL A N 1
ATOM 627 C CA . VAL A 1 80 ? -4.588 0.564 5.492 1.00 96.19 80 VAL A CA 1
ATOM 628 C C . VAL A 1 80 ? -5.332 0.589 6.826 1.00 96.19 80 VAL A C 1
ATOM 630 O O . VAL A 1 80 ? -6.038 -0.350 7.192 1.00 96.19 80 VAL A O 1
ATOM 633 N N . ALA A 1 81 ? -5.130 1.653 7.595 1.00 95.31 81 ALA A N 1
ATOM 634 C CA . ALA A 1 81 ? -5.761 1.808 8.905 1.00 95.31 81 ALA A CA 1
ATOM 635 C C . ALA A 1 81 ? -7.209 2.316 8.839 1.00 95.31 81 ALA A C 1
ATOM 637 O O . ALA A 1 81 ? -7.928 2.212 9.833 1.00 95.31 81 ALA A O 1
ATOM 6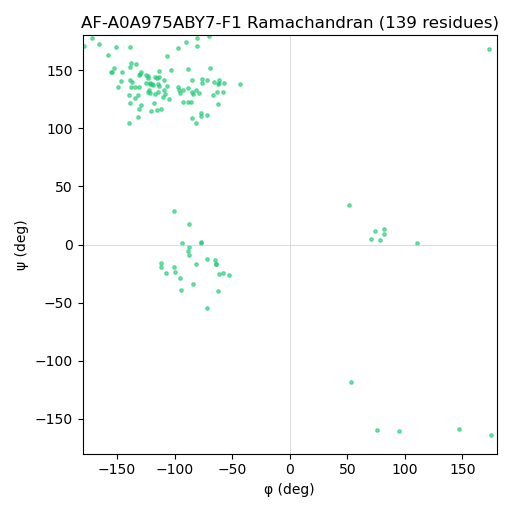38 N N . ASP A 1 82 ? -7.626 2.879 7.702 1.00 94.19 82 ASP A N 1
ATOM 639 C CA . ASP A 1 82 ? -8.977 3.399 7.516 1.00 94.19 82 ASP A CA 1
ATOM 640 C C . ASP A 1 82 ? -9.764 2.560 6.498 1.00 94.19 82 ASP A C 1
ATOM 642 O O . ASP A 1 82 ? -9.374 2.518 5.329 1.00 94.19 82 ASP A O 1
ATOM 646 N N . PRO A 1 83 ? -10.867 1.902 6.898 1.00 92.50 83 PRO A N 1
ATOM 647 C CA . PRO A 1 83 ? -11.665 1.082 5.991 1.00 92.50 83 PRO A CA 1
ATOM 648 C C . PRO A 1 83 ? -12.476 1.900 4.975 1.00 92.50 83 PRO A C 1
ATOM 650 O O . PRO A 1 83 ? -13.011 1.315 4.038 1.00 92.50 83 PRO A O 1
ATOM 653 N N . SER A 1 84 ? -12.600 3.221 5.153 1.00 93.50 84 SER A N 1
ATOM 654 C CA . SER A 1 84 ? -13.297 4.106 4.208 1.00 93.50 84 SER A CA 1
ATOM 655 C C . SER A 1 84 ? -12.397 4.633 3.084 1.00 93.50 84 SER A C 1
ATOM 657 O O . SER A 1 84 ? -12.895 5.229 2.128 1.00 93.50 84 SER A O 1
ATOM 659 N N . ALA A 1 85 ? -11.082 4.410 3.179 1.00 96.75 85 ALA A N 1
ATOM 660 C CA . ALA A 1 85 ? -10.132 4.854 2.172 1.00 96.75 85 ALA A CA 1
ATOM 661 C C . ALA A 1 85 ? -10.338 4.099 0.851 1.00 96.75 85 ALA A C 1
ATOM 663 O O . ALA A 1 85 ? -10.352 2.870 0.828 1.00 96.75 85 ALA A O 1
ATOM 664 N N . GLY A 1 86 ? -10.459 4.843 -0.248 1.00 97.19 86 GLY A N 1
ATOM 665 C CA . GLY A 1 86 ? -10.505 4.307 -1.611 1.00 97.19 86 GLY A CA 1
ATOM 666 C C . GLY A 1 86 ? -9.165 4.411 -2.341 1.00 97.19 86 GLY A C 1
ATOM 667 O O . GLY A 1 86 ? -8.900 3.632 -3.255 1.00 97.19 86 GLY A O 1
ATOM 668 N N . VAL A 1 87 ? -8.300 5.343 -1.933 1.00 98.06 87 VAL A N 1
ATOM 669 C CA . VAL A 1 87 ? -6.967 5.548 -2.516 1.00 98.06 87 VAL A CA 1
ATOM 670 C C . VAL A 1 87 ? -5.950 5.770 -1.404 1.00 98.06 87 VAL A C 1
ATOM 672 O O . VAL A 1 87 ? -6.218 6.470 -0.430 1.00 98.06 87 VAL A O 1
ATOM 675 N N . ALA A 1 88 ? -4.767 5.190 -1.559 1.00 97.50 88 ALA A N 1
ATOM 676 C CA . ALA A 1 88 ? -3.595 5.519 -0.771 1.00 97.50 88 ALA A CA 1
ATOM 677 C C . ALA A 1 88 ? -2.610 6.285 -1.659 1.00 97.50 88 ALA A C 1
ATOM 679 O O . ALA A 1 88 ? -2.268 5.837 -2.754 1.00 97.50 88 ALA A O 1
ATOM 680 N N . ARG A 1 89 ? -2.141 7.432 -1.174 1.00 97.44 89 ARG A N 1
ATOM 681 C CA . ARG A 1 89 ? -1.177 8.296 -1.852 1.00 97.44 89 ARG A CA 1
ATOM 682 C C . ARG A 1 89 ? 0.065 8.446 -0.995 1.00 97.44 89 ARG A C 1
ATOM 684 O O . ARG A 1 89 ? 0.007 9.035 0.081 1.00 97.44 89 ARG A O 1
ATOM 691 N N 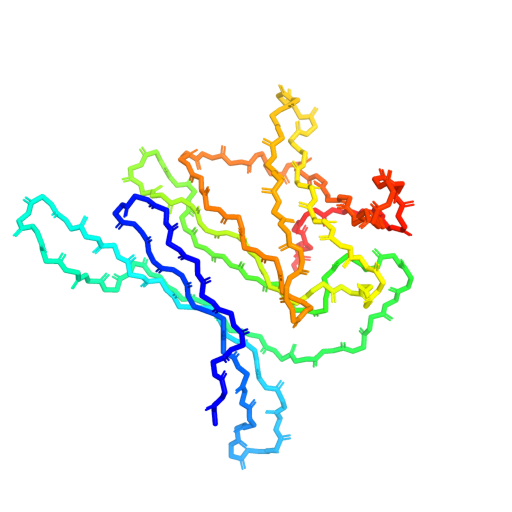. ALA A 1 90 ? 1.193 7.943 -1.469 1.00 95.44 90 ALA A N 1
ATOM 692 C CA . ALA A 1 90 ? 2.495 8.210 -0.882 1.00 95.44 90 ALA A CA 1
ATOM 693 C C . ALA A 1 90 ? 3.094 9.476 -1.511 1.00 95.44 90 ALA A C 1
ATOM 695 O O . ALA A 1 90 ? 3.063 9.642 -2.729 1.00 95.44 90 ALA A O 1
ATOM 696 N N . ILE A 1 91 ? 3.651 10.363 -0.690 1.00 95.31 91 ILE A N 1
ATOM 697 C CA . ILE A 1 91 ? 4.236 11.643 -1.104 1.00 95.31 91 ILE A CA 1
ATOM 698 C C . ILE A 1 91 ? 5.627 11.740 -0.492 1.00 95.31 91 ILE A C 1
ATOM 700 O O . ILE A 1 91 ? 5.768 11.698 0.727 1.00 95.31 91 ILE A O 1
ATOM 704 N N . ASP A 1 92 ? 6.651 11.868 -1.326 1.00 92.88 92 ASP A N 1
ATOM 705 C CA . ASP A 1 92 ? 7.999 12.199 -0.880 1.00 92.88 92 ASP A CA 1
ATOM 706 C C . ASP A 1 92 ? 8.098 13.712 -0.666 1.00 92.88 92 ASP A C 1
ATOM 708 O O . ASP A 1 92 ? 8.187 14.477 -1.626 1.00 92.88 92 ASP A O 1
ATOM 712 N N . ASP A 1 93 ? 8.098 14.151 0.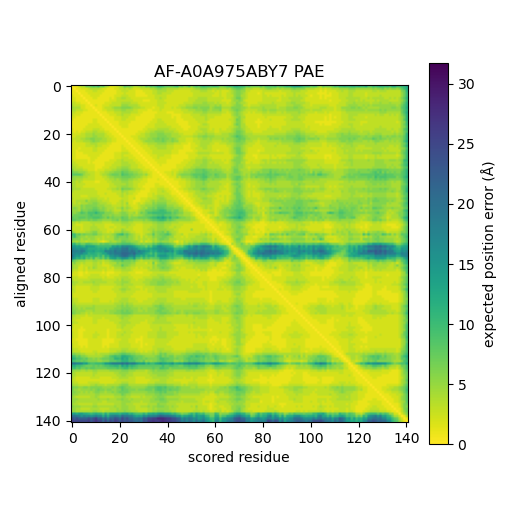593 1.00 90.75 93 ASP A N 1
ATOM 713 C CA . ASP A 1 93 ? 8.105 15.577 0.939 1.00 90.75 93 ASP A CA 1
ATOM 714 C C . ASP A 1 93 ? 9.386 16.308 0.491 1.00 90.75 93 ASP A C 1
ATOM 716 O O . ASP A 1 93 ? 9.392 17.535 0.397 1.00 90.75 93 ASP A O 1
ATOM 720 N N . MET A 1 94 ? 10.469 15.584 0.178 1.00 90.69 94 MET A N 1
ATOM 721 C CA . MET A 1 94 ? 11.719 16.192 -0.290 1.00 90.69 94 MET A CA 1
ATOM 722 C C . MET A 1 94 ? 11.718 16.464 -1.794 1.00 90.69 94 MET A C 1
ATOM 724 O O . MET A 1 94 ? 12.347 17.420 -2.245 1.00 90.69 94 MET A O 1
ATOM 728 N N . THR A 1 95 ? 11.065 15.603 -2.576 1.00 90.31 95 THR A N 1
ATOM 729 C CA . THR A 1 95 ? 11.098 15.660 -4.047 1.00 90.31 95 THR A CA 1
ATOM 730 C C . THR A 1 95 ? 9.759 16.056 -4.663 1.00 90.31 95 THR A C 1
ATOM 732 O O . THR A 1 95 ? 9.706 16.401 -5.840 1.00 90.31 95 THR A O 1
ATOM 735 N N . GLY A 1 96 ? 8.673 15.993 -3.891 1.00 91.12 96 GLY A N 1
ATOM 736 C CA . GLY A 1 96 ? 7.303 16.130 -4.377 1.00 91.12 96 GLY A CA 1
ATOM 737 C C . GLY A 1 96 ? 6.823 14.933 -5.204 1.00 91.12 96 GLY A C 1
ATOM 738 O O . GLY A 1 96 ? 5.717 14.981 -5.740 1.00 91.12 96 GLY A O 1
ATOM 739 N N . ARG A 1 97 ? 7.624 13.862 -5.332 1.00 92.62 97 ARG A N 1
ATOM 740 C CA . ARG A 1 97 ? 7.231 12.648 -6.057 1.00 92.62 97 ARG A CA 1
ATOM 741 C C . ARG A 1 97 ? 6.043 12.006 -5.349 1.00 92.62 97 ARG A C 1
ATOM 743 O O . ARG A 1 97 ? 6.091 11.772 -4.142 1.00 92.62 97 ARG A O 1
ATOM 750 N N . THR A 1 98 ? 5.011 11.669 -6.111 1.00 94.94 98 THR A N 1
ATOM 751 C CA . THR A 1 98 ? 3.829 10.971 -5.606 1.00 94.94 98 THR A CA 1
ATOM 752 C C . THR A 1 98 ? 3.716 9.574 -6.201 1.00 94.94 98 THR A C 1
ATOM 754 O O . THR A 1 98 ? 4.156 9.321 -7.324 1.00 94.94 98 THR A O 1
ATOM 757 N N . LEU A 1 99 ? 3.141 8.658 -5.427 1.00 94.88 99 LEU A N 1
ATOM 758 C CA . LEU A 1 99 ? 2.712 7.338 -5.872 1.00 94.88 99 LEU A CA 1
ATOM 759 C C . LEU A 1 99 ? 1.292 7.126 -5.370 1.00 94.88 99 LEU A C 1
ATOM 761 O O . LEU A 1 99 ? 1.045 7.264 -4.175 1.00 94.88 99 LEU A O 1
ATOM 765 N N . ASP A 1 100 ? 0.395 6.751 -6.270 1.00 96.44 100 ASP A N 1
ATOM 766 C CA . ASP A 1 100 ? -0.998 6.471 -5.943 1.00 96.44 100 ASP A CA 1
ATOM 767 C C . ASP A 1 100 ? -1.288 4.988 -6.154 1.00 96.44 100 ASP A C 1
ATOM 769 O O . ASP A 1 100 ? -0.771 4.352 -7.077 1.00 96.44 100 ASP A O 1
ATOM 773 N N . ASP A 1 101 ? -2.138 4.437 -5.297 1.00 97.00 101 ASP A N 1
ATOM 774 C CA . ASP A 1 101 ? -2.685 3.104 -5.467 1.00 97.00 101 ASP A CA 1
ATOM 775 C C . ASP A 1 101 ? -4.114 3.028 -4.927 1.00 97.00 101 ASP A C 1
ATOM 777 O O . ASP A 1 101 ? -4.439 3.615 -3.893 1.00 97.00 101 ASP A O 1
ATOM 781 N N . ALA A 1 102 ? -4.977 2.298 -5.632 1.00 96.94 102 ALA A N 1
ATOM 782 C CA . ALA A 1 102 ? -6.322 2.023 -5.148 1.00 96.94 102 ALA A CA 1
ATOM 783 C C . ALA A 1 102 ? -6.253 1.146 -3.892 1.00 96.94 102 ALA A C 1
ATOM 785 O O . ALA A 1 102 ? -5.459 0.207 -3.824 1.00 96.94 102 ALA A O 1
ATOM 786 N N . VAL A 1 103 ? -7.097 1.429 -2.904 1.00 97.38 103 VAL A N 1
ATOM 787 C CA . VAL A 1 103 ? -7.265 0.555 -1.744 1.00 97.38 103 VAL A CA 1
ATOM 788 C C . VAL A 1 103 ? -8.286 -0.514 -2.110 1.00 97.38 103 VAL A C 1
ATOM 790 O O . VAL A 1 103 ? -9.480 -0.246 -2.217 1.00 97.38 103 VAL A O 1
ATOM 793 N N . GLU A 1 104 ? -7.823 -1.747 -2.281 1.00 97.00 104 GLU A N 1
ATOM 794 C CA . GLU A 1 104 ? -8.676 -2.891 -2.611 1.00 97.00 104 GLU A CA 1
ATOM 795 C C . GLU A 1 104 ? -8.599 -3.906 -1.478 1.00 97.00 104 GLU A C 1
ATOM 797 O O . GLU A 1 104 ? -7.509 -4.260 -1.023 1.00 97.00 104 GLU A O 1
ATOM 802 N N . ASN A 1 105 ? -9.754 -4.360 -0.986 1.00 96.12 105 ASN A N 1
ATOM 803 C CA . ASN A 1 105 ? -9.845 -5.273 0.160 1.00 96.12 105 ASN A CA 1
ATOM 804 C C . ASN A 1 105 ? -9.054 -4.779 1.393 1.00 96.12 105 ASN A C 1
ATOM 806 O O . ASN A 1 105 ? -8.481 -5.569 2.146 1.00 96.12 105 ASN A O 1
ATOM 810 N N . GLY A 1 106 ? -9.000 -3.454 1.582 1.00 96.00 106 GLY A N 1
ATOM 811 C CA . GLY A 1 106 ? -8.257 -2.802 2.662 1.00 96.00 106 GLY A CA 1
ATOM 812 C C . GLY A 1 106 ? -6.735 -2.798 2.484 1.00 96.00 106 GLY A C 1
ATOM 813 O O . GLY A 1 106 ? -6.027 -2.487 3.438 1.00 96.00 106 GLY A O 1
ATOM 814 N N . VAL A 1 107 ? -6.216 -3.144 1.302 1.00 97.56 107 VAL A N 1
ATOM 815 C CA . VAL A 1 107 ? -4.778 -3.222 1.008 1.00 97.56 107 VAL A CA 1
ATOM 816 C C . VAL A 1 107 ? -4.383 -2.165 -0.015 1.00 97.56 107 VAL A C 1
ATOM 818 O O . VAL A 1 107 ? -5.072 -2.010 -1.019 1.00 97.56 107 VAL A O 1
ATOM 821 N N . ALA A 1 108 ? -3.237 -1.513 0.195 1.00 97.06 108 ALA A N 1
ATOM 822 C CA . ALA A 1 108 ? -2.543 -0.679 -0.790 1.00 97.06 108 ALA A CA 1
ATOM 823 C C . ALA A 1 108 ? -1.135 -1.236 -1.080 1.00 97.06 108 ALA A C 1
ATOM 825 O O . ALA A 1 108 ? -0.434 -1.651 -0.154 1.00 97.06 108 ALA A O 1
ATOM 826 N N . LEU A 1 109 ? -0.724 -1.247 -2.351 1.00 96.19 109 LEU A N 1
ATOM 827 C CA . LEU A 1 109 ? 0.550 -1.759 -2.858 1.00 96.19 109 LEU A CA 1
ATOM 828 C C . LEU A 1 109 ? 1.204 -0.743 -3.805 1.00 96.19 109 LEU A C 1
ATOM 830 O O . LEU A 1 109 ? 0.783 -0.554 -4.950 1.00 96.19 109 LEU A O 1
ATOM 834 N N . PHE A 1 110 ? 2.295 -0.136 -3.351 1.00 94.38 110 PHE A N 1
ATOM 835 C CA . PHE A 1 110 ? 3.155 0.718 -4.160 1.00 94.38 110 PHE A CA 1
ATOM 836 C C . PHE A 1 110 ? 4.320 -0.092 -4.701 1.00 94.38 110 PHE A C 1
ATOM 838 O O . PHE A 1 110 ? 5.012 -0.797 -3.965 1.00 94.38 110 PHE A O 1
ATOM 845 N N . VAL A 1 111 ? 4.523 0.035 -6.002 1.00 92.12 111 VAL A N 1
ATOM 846 C CA . VAL A 1 111 ? 5.542 -0.661 -6.767 1.00 92.12 111 VAL A CA 1
ATOM 847 C C . VAL A 1 111 ? 6.234 0.426 -7.588 1.00 92.12 111 VAL A C 1
ATOM 849 O O . VAL A 1 111 ? 5.558 1.159 -8.308 1.00 92.12 111 VAL A O 1
ATOM 852 N N . PHE A 1 112 ? 7.525 0.659 -7.353 1.00 89.38 112 PHE A N 1
ATOM 853 C CA . PHE A 1 112 ? 8.237 1.793 -7.941 1.00 89.38 112 PHE A CA 1
ATOM 854 C C . PHE A 1 112 ? 9.751 1.584 -8.060 1.00 89.38 112 PHE A C 1
ATOM 856 O O . PHE A 1 112 ? 10.400 0.988 -7.200 1.00 89.38 112 PHE A O 1
ATOM 863 N N . ASP A 1 113 ? 10.341 2.188 -9.091 1.00 84.50 113 ASP A N 1
ATOM 864 C CA . ASP A 1 113 ? 11.792 2.215 -9.253 1.00 84.50 113 ASP A CA 1
ATOM 865 C C . ASP A 1 113 ? 12.476 3.214 -8.312 1.00 84.50 113 ASP A C 1
ATOM 867 O O . ASP A 1 113 ? 12.003 4.344 -8.082 1.00 84.50 113 ASP A O 1
ATOM 871 N N . GLY A 1 114 ? 13.649 2.792 -7.834 1.00 80.19 114 GLY A N 1
ATOM 872 C CA . GLY A 1 114 ? 14.580 3.587 -7.048 1.00 80.19 114 GLY A CA 1
ATOM 873 C C . GLY A 1 114 ? 14.159 3.788 -5.596 1.00 80.19 114 GLY A C 1
ATOM 874 O O . GLY A 1 114 ? 13.362 3.042 -5.025 1.00 80.19 114 GLY A O 1
ATOM 875 N N . ASN A 1 115 ? 14.737 4.820 -4.985 1.00 78.75 115 ASN A N 1
ATOM 876 C CA . ASN A 1 115 ? 14.429 5.201 -3.616 1.00 78.75 115 ASN A CA 1
ATOM 877 C C . ASN A 1 115 ? 13.183 6.101 -3.586 1.00 78.75 115 ASN A C 1
ATOM 879 O O . ASN A 1 115 ? 13.000 6.961 -4.453 1.00 78.75 115 ASN A O 1
ATOM 883 N N . PHE A 1 116 ? 12.348 5.910 -2.573 1.00 82.69 116 PHE A N 1
ATOM 884 C CA . PHE A 1 116 ? 11.237 6.794 -2.255 1.00 82.69 116 PHE A CA 1
ATOM 885 C C . PHE A 1 116 ? 11.487 7.353 -0.866 1.00 82.69 116 PHE A C 1
ATOM 887 O O . PHE A 1 116 ? 11.720 6.588 0.073 1.00 82.69 116 PHE A O 1
ATOM 894 N N . GLY A 1 117 ? 11.544 8.683 -0.781 1.00 72.56 117 GLY A N 1
ATOM 895 C CA . GLY A 1 117 ? 12.201 9.406 0.296 1.00 72.56 117 GLY A CA 1
ATOM 896 C C . GLY A 1 117 ? 11.927 8.852 1.691 1.00 72.56 117 GLY A C 1
ATOM 897 O O . GLY A 1 117 ? 10.799 8.552 2.075 1.00 72.56 117 GLY A O 1
ATOM 898 N N . ARG A 1 118 ? 12.984 8.798 2.511 1.00 76.44 118 ARG A N 1
ATOM 899 C CA . ARG A 1 118 ? 12.896 8.440 3.937 1.00 76.44 118 ARG A CA 1
ATOM 900 C C . ARG A 1 118 ? 11.867 9.287 4.701 1.00 76.44 118 ARG A C 1
ATOM 902 O O . ARG A 1 118 ? 11.376 8.832 5.729 1.00 76.44 118 ARG A O 1
ATOM 909 N N . TYR A 1 119 ? 11.599 10.498 4.217 1.00 84.00 119 TYR A N 1
ATOM 910 C CA . TYR A 1 119 ? 10.662 11.468 4.780 1.00 84.00 119 TYR A CA 1
ATOM 911 C C . TYR A 1 119 ? 9.321 11.475 4.039 1.00 84.00 119 TYR A C 1
ATOM 913 O O . TYR A 1 119 ? 8.664 12.504 3.969 1.00 84.00 119 TYR A O 1
ATOM 921 N N . ALA A 1 120 ? 8.926 10.345 3.456 1.00 91.06 120 ALA A N 1
ATOM 922 C CA . ALA A 1 120 ? 7.640 10.237 2.800 1.00 91.06 120 ALA A CA 1
ATOM 923 C C . ALA A 1 120 ? 6.482 10.206 3.804 1.00 91.06 120 ALA A C 1
ATOM 925 O O . ALA A 1 120 ? 6.531 9.530 4.840 1.00 91.06 120 ALA A O 1
ATOM 926 N N . ARG A 1 121 ? 5.394 10.878 3.441 1.00 93.94 121 ARG A N 1
ATOM 927 C CA . ARG A 1 121 ? 4.094 10.778 4.102 1.00 93.94 121 ARG A CA 1
ATOM 928 C C . ARG A 1 121 ? 3.116 9.986 3.246 1.00 93.94 121 ARG A C 1
ATOM 930 O O . ARG A 1 121 ? 3.328 9.790 2.052 1.00 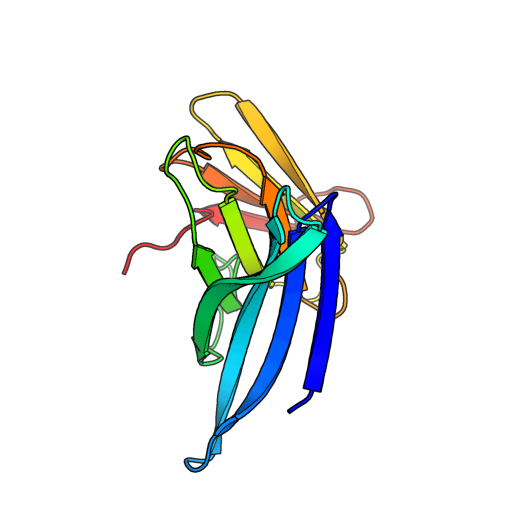93.94 121 ARG A O 1
ATOM 937 N N . MET A 1 122 ? 2.052 9.515 3.873 1.00 95.19 122 MET A N 1
ATOM 938 C CA . MET A 1 122 ? 0.923 8.889 3.212 1.00 95.19 122 MET A CA 1
ATOM 939 C C . MET A 1 122 ? -0.354 9.652 3.529 1.00 95.19 122 MET A C 1
ATOM 941 O O . MET A 1 122 ? -0.590 10.025 4.678 1.00 95.19 122 MET A O 1
ATOM 945 N N . GLU A 1 123 ? -1.177 9.825 2.506 1.00 96.75 123 GLU A N 1
ATOM 946 C CA . GLU A 1 123 ? -2.559 10.267 2.595 1.00 96.75 123 GLU A CA 1
ATOM 947 C C . GLU A 1 123 ? -3.463 9.086 2.225 1.00 96.75 123 GLU A C 1
ATOM 949 O O . GLU A 1 123 ? -3.283 8.451 1.186 1.00 96.75 123 GLU A O 1
ATOM 954 N N . LEU A 1 124 ? -4.423 8.771 3.087 1.00 97.31 124 LEU A N 1
ATOM 955 C CA . LEU A 1 124 ? -5.557 7.924 2.746 1.00 97.31 124 LEU A CA 1
ATOM 956 C C . LEU A 1 124 ? -6.682 8.842 2.300 1.00 97.31 124 LEU A C 1
ATOM 958 O O . LEU A 1 124 ? -7.081 9.729 3.055 1.00 97.31 124 LEU A O 1
ATOM 962 N N . LEU A 1 125 ? -7.168 8.638 1.085 1.00 98.00 125 LEU A N 1
ATOM 963 C CA . LEU A 1 125 ? -8.198 9.457 0.468 1.00 98.00 125 LEU A CA 1
ATOM 964 C C . LEU A 1 125 ? -9.499 8.661 0.379 1.00 98.00 125 LEU A C 1
ATOM 966 O O . LEU A 1 125 ? -9.483 7.465 0.071 1.00 98.00 125 LEU A O 1
ATOM 970 N N . ASP A 1 126 ? -10.625 9.325 0.611 1.00 95.44 126 ASP A N 1
ATOM 971 C CA . ASP A 1 126 ? -11.932 8.764 0.282 1.00 95.44 126 ASP A CA 1
ATOM 972 C C . ASP A 1 126 ? -12.158 8.702 -1.242 1.00 95.44 126 ASP A C 1
ATOM 974 O O . ASP A 1 126 ? -11.331 9.123 -2.055 1.00 95.44 126 ASP A O 1
ATOM 978 N N . VAL A 1 127 ? -13.322 8.189 -1.643 1.00 90.75 127 VAL A N 1
ATOM 979 C CA . VAL A 1 127 ? -13.723 8.060 -3.055 1.00 90.75 127 VAL A CA 1
ATOM 980 C C . VAL A 1 127 ? -13.878 9.397 -3.793 1.00 90.75 127 VAL A C 1
ATOM 982 O O . VAL A 1 127 ? -13.910 9.410 -5.021 1.00 90.75 127 VAL A O 1
ATOM 985 N N . SER A 1 128 ? -13.979 10.517 -3.071 1.00 93.88 128 SER A N 1
ATOM 986 C CA . SER A 1 128 ? -13.995 11.870 -3.642 1.00 93.88 128 SER A CA 1
ATOM 987 C C . SER A 1 128 ? -12.589 12.461 -3.812 1.00 93.88 128 SER A C 1
ATOM 989 O O . SER A 1 128 ? -12.442 13.540 -4.384 1.00 93.88 128 SER A O 1
ATOM 991 N N . GLY A 1 129 ? -11.555 11.757 -3.338 1.00 93.19 129 GLY A N 1
ATOM 992 C CA . GLY A 1 129 ? -10.176 12.235 -3.310 1.00 93.19 129 GLY A CA 1
ATOM 993 C C . GLY A 1 129 ? -9.865 13.139 -2.117 1.00 93.19 129 GLY A C 1
ATOM 994 O O . GLY A 1 129 ? -8.818 13.786 -2.112 1.00 93.19 129 GLY A O 1
ATOM 995 N N . THR A 1 130 ? -10.740 13.193 -1.111 1.00 95.62 130 THR A N 1
ATOM 996 C CA . THR A 1 130 ? -10.517 13.986 0.102 1.00 95.62 130 THR A CA 1
ATOM 997 C C . THR A 1 130 ? -9.694 13.181 1.109 1.00 95.62 130 THR A C 1
ATOM 999 O O . THR A 1 130 ? -10.043 12.031 1.384 1.00 95.62 130 THR A O 1
ATOM 1002 N N . PRO A 1 131 ? -8.620 13.743 1.696 1.00 95.31 131 PRO A N 1
ATOM 1003 C CA . PRO A 1 131 ? -7.862 13.052 2.731 1.00 95.31 131 PRO A CA 1
ATOM 1004 C C . PRO A 1 131 ? -8.713 12.762 3.972 1.00 95.31 131 PRO A C 1
ATOM 1006 O O . PRO A 1 131 ? -9.212 13.682 4.618 1.00 95.31 131 PRO A O 1
ATOM 1009 N N . VAL A 1 132 ? -8.832 11.481 4.326 1.00 95.12 132 VAL A N 1
ATOM 1010 C CA . VAL A 1 132 ? -9.456 11.017 5.576 1.00 95.12 132 VAL A CA 1
ATOM 1011 C C . VAL A 1 132 ? -8.422 10.772 6.669 1.00 95.12 132 VAL A C 1
ATOM 1013 O O . VAL A 1 132 ? -8.720 10.949 7.847 1.00 95.12 132 VAL A O 1
A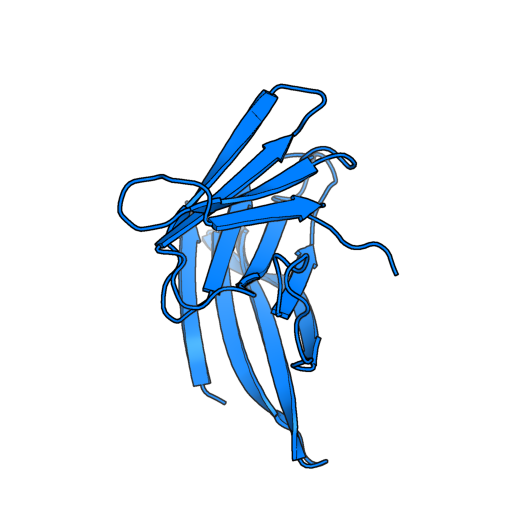TOM 1016 N N . ARG A 1 133 ? -7.186 10.410 6.296 1.00 94.50 133 ARG A N 1
ATOM 1017 C CA . ARG A 1 133 ? -6.047 10.299 7.219 1.00 94.50 133 ARG A CA 1
ATOM 1018 C C . ARG A 1 133 ? -4.747 10.692 6.548 1.00 94.50 133 ARG A C 1
ATOM 1020 O O . ARG A 1 133 ? -4.538 10.392 5.377 1.00 94.50 133 ARG A O 1
ATOM 1027 N N . THR A 1 134 ? -3.836 11.243 7.340 1.00 94.56 134 THR A N 1
ATOM 1028 C CA . THR A 1 134 ? -2.477 11.567 6.904 1.00 94.56 134 THR A CA 1
ATOM 1029 C C . THR A 1 134 ? -1.481 11.193 7.992 1.00 94.56 134 THR A C 1
ATOM 1031 O O . THR A 1 134 ? -1.747 11.377 9.178 1.00 94.56 134 THR A O 1
ATOM 1034 N N . GLY A 1 135 ? -0.320 10.678 7.604 1.00 92.69 135 GLY A N 1
ATOM 1035 C CA . GLY A 1 135 ? 0.734 10.293 8.539 1.00 92.69 135 GLY A CA 1
ATOM 1036 C C . GLY A 1 135 ? 2.028 9.912 7.826 1.00 92.69 135 GLY A C 1
ATOM 1037 O O . GLY A 1 135 ? 2.073 9.927 6.599 1.00 92.69 135 GLY A O 1
ATOM 1038 N N . PRO A 1 136 ? 3.101 9.574 8.556 1.00 90.88 136 PRO A N 1
ATOM 1039 C CA . PRO A 1 136 ? 4.333 9.094 7.935 1.00 90.88 136 PRO A CA 1
ATOM 1040 C C . PRO A 1 136 ? 4.080 7.782 7.177 1.00 90.88 136 PRO A C 1
ATOM 1042 O O . PRO A 1 136 ? 3.396 6.893 7.692 1.00 90.88 136 PRO A O 1
ATOM 1045 N N . LEU A 1 137 ? 4.656 7.640 5.977 1.00 88.88 137 LEU A N 1
ATOM 1046 C CA . LEU A 1 137 ? 4.532 6.421 5.167 1.00 88.88 137 LEU A CA 1
ATOM 1047 C C . LEU A 1 137 ? 5.145 5.218 5.892 1.00 88.88 137 LEU A C 1
ATOM 1049 O O . LEU A 1 137 ? 4.591 4.123 5.867 1.00 88.88 137 LEU A O 1
ATOM 1053 N N . ASN A 1 138 ? 6.281 5.428 6.552 1.00 77.38 138 ASN A N 1
ATOM 1054 C CA . ASN A 1 138 ? 6.997 4.441 7.342 1.00 77.38 138 ASN A CA 1
ATOM 1055 C C . ASN A 1 138 ? 7.011 4.865 8.818 1.00 77.38 138 ASN A C 1
ATOM 1057 O O . ASN A 1 138 ? 7.635 5.850 9.211 1.00 77.38 138 ASN A O 1
ATOM 1061 N N . ARG A 1 139 ? 6.373 4.078 9.688 1.00 61.19 139 ARG A N 1
ATOM 1062 C CA . ARG A 1 139 ? 6.695 4.152 11.116 1.00 61.19 139 ARG A CA 1
ATOM 1063 C C . ARG A 1 139 ? 8.000 3.404 11.313 1.00 61.19 139 ARG A C 1
ATOM 1065 O O . ARG A 1 139 ? 8.041 2.189 11.143 1.00 61.19 139 ARG A O 1
ATOM 1072 N N . ARG A 1 140 ? 9.077 4.120 11.632 1.00 45.56 140 ARG A N 1
ATOM 1073 C CA . ARG A 1 140 ? 10.229 3.448 12.236 1.00 45.56 140 ARG A CA 1
ATOM 1074 C C . ARG A 1 140 ? 9.749 2.751 13.520 1.00 45.56 140 ARG A C 1
ATOM 1076 O O . ARG A 1 140 ? 8.938 3.357 14.224 1.00 45.56 140 ARG A O 1
ATOM 1083 N N . PRO A 1 141 ? 10.198 1.521 13.812 1.00 37.38 141 PRO A N 1
ATOM 1084 C CA . PRO A 1 141 ? 10.265 1.085 15.199 1.00 37.38 141 PRO A CA 1
ATOM 1085 C C . PRO A 1 141 ? 11.167 2.028 16.008 1.00 37.38 141 PRO A C 1
ATOM 1087 O O . PRO A 1 141 ? 12.112 2.610 15.417 1.00 37.38 141 PRO A O 1
#